Protein AF-A0A060CQY5-F1 (afdb_monomer)

Secondary structure (DSSP, 8-state):
---HHHHHH-HHHHTTHHHHHHHGGGTHHHHS---------S--STTPPP-S-HHHHHHHHHHS--SS------HHHHTTS-HHHHHHHHH--SS-SEEEEEEEETTTEEEEEEEETTEEEEEEEE-SSS--------TTS-TT---------S--------PPP-

Radius of gyration: 16.14 Å; Cα contacts (8 Å, |Δi|>4): 232; chains: 1; bounding box: 39×32×55 Å

Mean predicted aligned error: 5.74 Å

Foldseek 3Di:
DAAVVVCLVDQVCLVQVQLVLQQCCVPVQVPHADASQFQEAADRPDPHDHPDHNLQRLLSLVSGQHLDHHHPYDPVRVVPDDPVSVVVVVVRDNDFPDKAFWDGDRSAKGWIWTDDDPDIDIGMGGSDPDDDDDDTDPVVDPPPDDDDDDDDDPPPPPDDDDDDDD

pLDDT: mean 89.55, std 14.88, range [28.86, 98.19]

Structure (mmCIF, N/CA/C/O backbone):
data_AF-A0A060CQY5-F1
#
_entry.id   AF-A0A060CQY5-F1
#
loop_
_atom_site.group_PDB
_atom_site.id
_atom_site.type_symbol
_atom_site.label_atom_id
_atom_site.label_alt_id
_atom_site.label_comp_id
_atom_site.label_asym_id
_atom_site.label_entity_id
_atom_site.label_seq_id
_atom_site.pdbx_PDB_ins_code
_atom_site.Cartn_x
_atom_site.Cartn_y
_atom_site.Cartn_z
_atom_site.occupancy
_atom_site.B_iso_or_equiv
_atom_site.auth_seq_id
_atom_site.auth_comp_id
_atom_site.auth_asym_id
_atom_site.auth_atom_id
_atom_site.pdbx_PDB_model_num
ATOM 1 N N . MET A 1 1 ? 5.224 -17.294 -4.745 1.00 78.94 1 MET A N 1
ATOM 2 C CA . MET A 1 1 ? 4.919 -15.849 -4.658 1.00 78.94 1 MET A CA 1
ATOM 3 C C . MET A 1 1 ? 6.194 -15.098 -5.010 1.00 78.94 1 MET A C 1
ATOM 5 O O . MET A 1 1 ? 7.243 -15.534 -4.563 1.00 78.94 1 MET A O 1
ATOM 9 N N . LYS A 1 2 ? 6.119 -14.066 -5.861 1.00 90.12 2 LYS A N 1
ATOM 10 C CA . LYS A 1 2 ? 7.266 -13.225 -6.241 1.00 90.12 2 LYS A CA 1
ATOM 11 C C . LYS A 1 2 ? 7.264 -11.970 -5.360 1.00 90.12 2 LYS A C 1
ATOM 13 O O . LYS A 1 2 ? 6.222 -11.319 -5.299 1.00 90.12 2 LYS A O 1
ATOM 18 N N . GLY A 1 3 ? 8.356 -11.699 -4.647 1.00 91.38 3 GLY A N 1
ATOM 19 C CA . GLY A 1 3 ? 8.547 -10.453 -3.890 1.00 91.38 3 GLY A CA 1
ATOM 20 C C . GLY A 1 3 ? 9.057 -9.314 -4.774 1.00 91.38 3 GLY A C 1
ATOM 21 O O . GLY A 1 3 ? 9.218 -9.501 -5.987 1.00 91.38 3 GLY A O 1
ATOM 22 N N . GLU A 1 4 ? 9.357 -8.165 -4.166 1.00 94.69 4 GLU A N 1
ATOM 23 C CA . GLU A 1 4 ? 9.871 -6.986 -4.876 1.00 94.69 4 GLU A CA 1
ATOM 24 C C . GLU A 1 4 ? 11.196 -7.279 -5.603 1.00 94.69 4 GLU A C 1
ATOM 26 O O . GLU A 1 4 ? 11.452 -6.759 -6.684 1.00 94.69 4 GLU A O 1
ATOM 31 N N . GLU A 1 5 ? 12.009 -8.219 -5.111 1.00 92.62 5 GLU A N 1
ATOM 32 C CA . GLU A 1 5 ? 13.256 -8.625 -5.776 1.00 92.62 5 GLU A CA 1
ATOM 33 C C . GLU A 1 5 ? 13.046 -9.028 -7.252 1.00 92.62 5 GLU A C 1
ATOM 35 O O . GLU A 1 5 ? 13.805 -8.611 -8.127 1.00 92.62 5 GLU A O 1
ATOM 40 N N . PHE A 1 6 ? 11.957 -9.732 -7.580 1.00 94.25 6 PHE A N 1
ATOM 41 C CA . PHE A 1 6 ? 11.689 -10.165 -8.954 1.00 94.25 6 PHE A CA 1
ATOM 42 C C . PHE A 1 6 ? 11.289 -8.998 -9.863 1.00 94.25 6 PHE A C 1
ATOM 44 O O . PHE A 1 6 ? 11.578 -9.038 -11.061 1.00 94.25 6 PHE A O 1
ATOM 51 N N . VAL A 1 7 ? 10.678 -7.948 -9.301 1.00 93.00 7 VAL A N 1
ATOM 52 C CA . VAL A 1 7 ? 10.409 -6.676 -9.995 1.00 93.00 7 VAL A CA 1
ATOM 53 C C . VAL A 1 7 ? 11.735 -6.037 -10.420 1.00 93.00 7 VAL A C 1
ATOM 55 O O . VAL A 1 7 ? 11.850 -5.486 -11.517 1.00 93.00 7 VAL A O 1
ATOM 58 N N . THR A 1 8 ? 12.782 -6.200 -9.605 1.00 90.69 8 THR A N 1
ATOM 59 C CA . THR A 1 8 ? 14.134 -5.729 -9.923 1.00 90.69 8 THR A CA 1
ATOM 60 C C . THR A 1 8 ? 14.909 -6.636 -10.882 1.00 90.69 8 THR A C 1
ATOM 62 O O . THR A 1 8 ? 15.920 -6.191 -11.425 1.00 90.69 8 THR A O 1
ATOM 65 N N . PHE A 1 9 ? 14.478 -7.877 -11.131 1.00 92.25 9 PHE A N 1
ATOM 66 C CA . PHE A 1 9 ? 15.192 -8.839 -11.989 1.00 92.25 9 PHE A CA 1
ATOM 67 C C . PHE A 1 9 ? 14.724 -8.798 -13.441 1.00 92.25 9 PHE A C 1
ATOM 69 O O . PHE A 1 9 ? 15.554 -8.766 -14.352 1.00 92.25 9 PHE A O 1
ATOM 76 N N . GLU A 1 10 ? 13.416 -8.674 -13.671 1.00 92.81 10 GLU A N 1
ATOM 77 C CA . GLU A 1 10 ? 12.806 -8.825 -14.995 1.00 92.81 10 GLU A CA 1
ATOM 78 C C . GLU A 1 10 ? 11.731 -7.759 -15.268 1.00 92.81 10 GLU A C 1
ATOM 80 O O . GLU A 1 10 ? 10.765 -7.626 -14.517 1.00 92.81 10 GLU A O 1
ATOM 85 N N . GLN A 1 11 ? 11.827 -7.048 -16.402 1.00 94.44 11 GLN A N 1
ATOM 86 C CA . GLN A 1 11 ? 1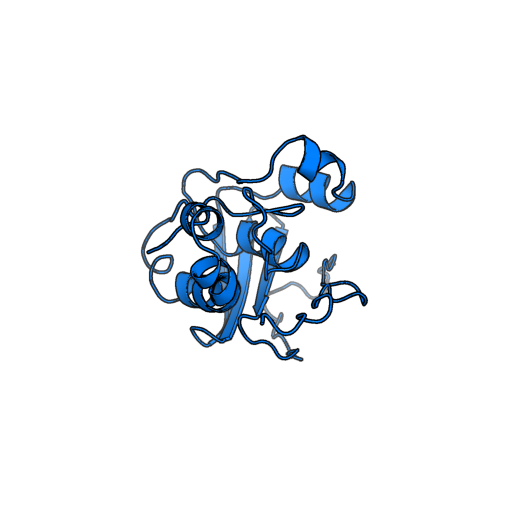0.813 -6.053 -16.796 1.00 94.44 11 GLN A CA 1
ATOM 87 C C . GLN A 1 11 ? 9.391 -6.643 -16.920 1.00 94.44 11 GLN A C 1
ATOM 89 O O . GLN A 1 11 ? 8.464 -6.001 -16.434 1.00 94.44 11 GLN A O 1
ATOM 94 N N . PRO A 1 12 ? 9.174 -7.859 -17.469 1.00 95.31 12 PRO A N 1
ATOM 95 C CA . PRO A 1 12 ? 7.840 -8.467 -17.495 1.00 95.31 12 PRO A CA 1
ATOM 96 C C . PRO A 1 12 ? 7.214 -8.708 -16.115 1.00 95.31 12 PRO A C 1
ATOM 98 O O . PRO A 1 12 ? 5.994 -8.842 -16.016 1.00 95.31 12 PRO A O 1
ATOM 101 N N . VAL A 1 13 ? 8.022 -8.803 -15.053 1.00 94.00 13 VAL A N 1
ATOM 102 C CA . VAL A 1 13 ? 7.513 -8.892 -13.678 1.00 94.00 13 VAL A CA 1
ATOM 103 C C . VAL A 1 13 ? 7.127 -7.508 -13.171 1.00 94.00 13 VAL A C 1
ATOM 105 O O . VAL A 1 13 ? 6.035 -7.365 -12.629 1.00 94.00 13 VAL A O 1
ATOM 108 N N . ALA A 1 14 ? 7.954 -6.488 -13.420 1.00 94.38 14 ALA A N 1
ATOM 109 C CA . ALA A 1 14 ? 7.603 -5.100 -13.117 1.00 94.38 14 ALA A CA 1
ATOM 110 C C . ALA A 1 14 ? 6.327 -4.646 -13.842 1.00 94.38 14 ALA A C 1
ATOM 112 O O . ALA A 1 14 ? 5.489 -3.966 -13.257 1.00 94.38 14 ALA A O 1
ATOM 113 N N . ASP A 1 15 ? 6.124 -5.102 -15.081 1.00 95.38 15 ASP A N 1
ATOM 114 C CA . ASP A 1 15 ? 4.914 -4.828 -15.859 1.00 95.38 15 ASP A CA 1
ATOM 115 C C . ASP A 1 15 ? 3.635 -5.410 -15.235 1.00 95.38 15 ASP A C 1
ATOM 117 O O . ASP A 1 15 ? 2.555 -4.859 -15.430 1.00 95.38 15 ASP A O 1
ATOM 121 N N . ARG A 1 16 ? 3.755 -6.486 -14.448 1.00 96.12 16 ARG A N 1
ATOM 122 C CA . ARG A 1 16 ? 2.637 -7.147 -13.755 1.00 96.12 16 ARG A CA 1
ATOM 123 C C . ARG A 1 16 ? 2.570 -6.841 -12.261 1.00 96.12 16 ARG A C 1
ATOM 125 O O . ARG A 1 16 ? 1.701 -7.380 -11.579 1.00 96.12 16 ARG A O 1
ATOM 132 N N . GLN A 1 17 ? 3.469 -6.005 -11.742 1.00 96.69 17 GLN A N 1
ATOM 133 C CA . GLN A 1 17 ? 3.536 -5.686 -10.316 1.00 96.69 17 GLN A CA 1
ATOM 134 C C . GLN A 1 17 ? 2.195 -5.151 -9.779 1.00 96.69 17 GLN A C 1
ATOM 136 O O . GLN A 1 17 ? 1.759 -5.675 -8.754 1.00 96.69 17 GLN A O 1
ATOM 141 N N . PRO A 1 18 ? 1.479 -4.218 -10.453 1.00 97.00 18 PRO A N 1
ATOM 142 C CA . PRO A 1 18 ? 0.204 -3.721 -9.938 1.00 97.00 18 PRO A CA 1
ATOM 143 C C . PRO A 1 18 ? -0.836 -4.834 -9.741 1.00 97.00 18 PRO A C 1
ATOM 145 O O . PRO A 1 18 ? -1.345 -5.014 -8.635 1.00 97.00 18 PRO A O 1
ATOM 148 N N . GLU A 1 19 ? -1.095 -5.634 -10.781 1.00 97.19 19 GLU A N 1
ATOM 149 C CA . GLU A 1 19 ? -2.018 -6.778 -10.741 1.00 97.19 19 GLU A CA 1
ATOM 150 C C . GLU A 1 19 ? -1.615 -7.782 -9.650 1.00 97.19 19 GLU A C 1
ATOM 152 O O . GLU A 1 19 ? -2.432 -8.154 -8.804 1.00 97.19 19 GLU A O 1
ATOM 157 N N . HIS A 1 20 ? -0.337 -8.170 -9.618 1.00 97.19 20 HIS A N 1
ATOM 158 C CA . HIS A 1 20 ? 0.200 -9.119 -8.643 1.00 97.19 20 HIS A CA 1
ATOM 159 C C . HIS A 1 20 ? -0.003 -8.634 -7.207 1.00 97.19 20 HIS A C 1
ATOM 161 O O . HIS A 1 20 ? -0.539 -9.373 -6.385 1.00 97.19 20 HIS A O 1
ATOM 167 N N . CYS A 1 21 ? 0.333 -7.378 -6.910 1.00 97.81 21 CYS A N 1
ATOM 168 C CA . CYS A 1 21 ? 0.157 -6.800 -5.581 1.00 97.81 21 CYS A CA 1
ATOM 169 C C . CYS A 1 21 ? -1.310 -6.791 -5.134 1.00 97.81 21 CYS A C 1
ATOM 171 O O . CYS A 1 21 ? -1.583 -7.054 -3.965 1.00 97.81 21 CYS A O 1
ATOM 173 N N . THR A 1 22 ? -2.264 -6.585 -6.047 1.00 97.81 22 THR A N 1
ATOM 174 C CA . THR A 1 22 ? -3.697 -6.668 -5.705 1.00 97.81 22 THR A CA 1
ATOM 175 C C . THR A 1 22 ? -4.200 -8.094 -5.472 1.00 97.81 22 THR A C 1
ATOM 177 O O . THR A 1 22 ? -5.234 -8.271 -4.838 1.00 97.81 22 THR A O 1
ATOM 180 N N . MET A 1 23 ? -3.492 -9.128 -5.940 1.00 97.50 23 MET A N 1
ATOM 181 C CA . MET A 1 23 ? -3.825 -10.534 -5.662 1.00 97.50 23 MET A CA 1
ATOM 182 C C . MET A 1 23 ? -3.358 -10.992 -4.277 1.00 97.50 23 MET A C 1
ATOM 184 O O . MET A 1 23 ? -3.967 -11.884 -3.678 1.00 97.50 23 MET A O 1
ATOM 188 N N . LEU A 1 24 ? -2.256 -10.429 -3.773 1.00 97.06 24 LEU A N 1
ATOM 189 C CA . LEU A 1 24 ? -1.571 -10.935 -2.580 1.00 97.06 24 LEU A CA 1
ATOM 190 C C . LEU A 1 24 ? -2.430 -10.907 -1.303 1.00 97.06 24 LEU A C 1
ATOM 192 O O . LEU A 1 24 ? -2.415 -11.925 -0.604 1.00 97.06 24 LEU A O 1
ATOM 196 N N . PRO A 1 25 ? -3.224 -9.856 -1.007 1.00 96.44 25 PRO A N 1
ATOM 197 C CA . PRO A 1 25 ? -4.074 -9.828 0.187 1.00 96.44 25 PRO A CA 1
ATOM 198 C C . PRO A 1 25 ? -5.164 -10.903 0.204 1.00 96.44 25 PRO A C 1
ATOM 200 O O . PRO A 1 25 ? -5.591 -11.324 1.271 1.00 96.44 25 PRO A O 1
ATOM 203 N N . PHE A 1 26 ? -5.585 -11.390 -0.966 1.00 96.56 26 PHE A N 1
ATOM 204 C CA . PHE A 1 26 ? -6.609 -12.435 -1.091 1.00 96.56 26 PHE A CA 1
ATOM 205 C C . PHE A 1 26 ? -6.034 -13.850 -1.136 1.00 96.56 26 PHE A C 1
ATOM 207 O O . PHE A 1 26 ? -6.780 -14.825 -1.130 1.00 96.56 26 PHE A O 1
ATOM 214 N N . THR A 1 27 ? -4.713 -13.975 -1.249 1.00 95.44 27 THR A N 1
ATOM 215 C CA . THR A 1 27 ? -4.045 -15.259 -1.461 1.00 95.44 27 THR A CA 1
ATOM 216 C C . THR A 1 27 ? -2.909 -15.435 -0.464 1.00 95.44 27 THR A C 1
ATOM 218 O O . THR A 1 27 ? -3.124 -15.941 0.633 1.00 95.44 27 THR A O 1
ATOM 221 N N . ARG A 1 28 ? -1.689 -15.006 -0.803 1.00 95.56 28 ARG A N 1
ATOM 222 C CA . ARG A 1 28 ? -0.505 -15.277 0.017 1.00 95.56 28 ARG A CA 1
ATOM 223 C C . ARG A 1 28 ? -0.568 -14.601 1.384 1.00 95.56 28 ARG A C 1
ATOM 225 O O . ARG A 1 28 ? -0.179 -15.235 2.358 1.00 95.56 28 ARG A O 1
ATOM 232 N N . ASN A 1 29 ? -1.015 -13.351 1.461 1.00 94.50 29 ASN A N 1
ATOM 233 C CA . ASN A 1 29 ? -1.015 -12.582 2.706 1.00 94.50 29 ASN A CA 1
ATOM 234 C C . ASN A 1 29 ? -2.330 -12.703 3.495 1.00 94.50 29 ASN A C 1
A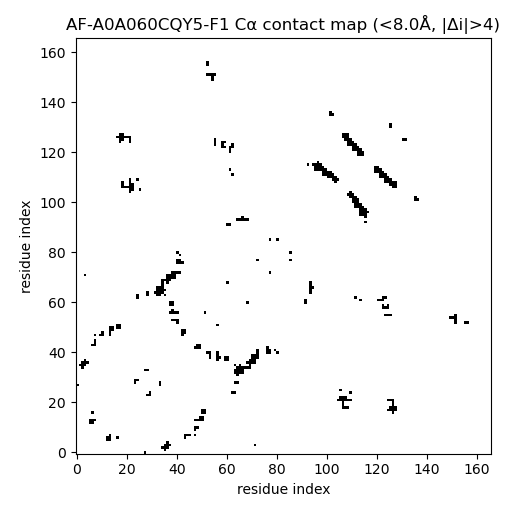TOM 236 O O . ASN A 1 29 ? -2.464 -12.084 4.543 1.00 94.50 29 ASN A O 1
ATOM 240 N N . LEU A 1 30 ? -3.269 -13.527 3.010 1.00 93.06 30 LEU A N 1
ATOM 241 C CA . LEU A 1 30 ? -4.525 -13.829 3.697 1.00 93.06 30 LEU A CA 1
ATOM 242 C C . LEU A 1 30 ? -4.305 -14.685 4.952 1.00 93.06 30 LEU A C 1
ATOM 244 O O . LEU A 1 30 ? -4.978 -14.484 5.956 1.00 93.06 30 LEU A O 1
ATOM 248 N N . PHE A 1 31 ? -3.398 -15.664 4.875 1.00 87.44 31 PHE A N 1
ATOM 249 C CA . PHE A 1 31 ? -3.193 -16.639 5.950 1.00 87.44 31 PHE A CA 1
ATOM 250 C C . PHE A 1 31 ? -2.037 -16.278 6.887 1.00 87.44 31 PHE A C 1
ATOM 252 O O . PHE A 1 31 ? -2.157 -16.477 8.090 1.00 87.44 31 PHE A O 1
ATOM 259 N N . ASP A 1 32 ? -0.924 -15.767 6.351 1.00 89.38 32 ASP A N 1
ATOM 260 C CA . ASP A 1 32 ? 0.314 -15.583 7.119 1.00 89.38 32 ASP A CA 1
ATOM 261 C C . ASP A 1 32 ? 1.099 -14.349 6.636 1.00 89.38 32 ASP A C 1
ATOM 263 O O . ASP A 1 32 ? 0.986 -13.978 5.452 1.00 89.38 32 ASP A O 1
ATOM 267 N N . PRO A 1 33 ? 1.923 -13.711 7.495 1.00 93.12 33 PRO A N 1
ATOM 268 C CA . PRO A 1 33 ? 2.749 -12.587 7.103 1.00 93.12 33 PRO A CA 1
ATOM 269 C C . PRO A 1 33 ? 3.701 -12.914 5.949 1.00 93.12 33 PRO A C 1
ATOM 271 O O . PRO A 1 33 ? 4.005 -14.069 5.620 1.00 93.12 33 PRO A O 1
ATOM 274 N N . MET A 1 34 ? 4.138 -11.852 5.289 1.00 94.19 34 MET A N 1
ATOM 275 C CA . MET A 1 34 ? 4.850 -11.909 4.029 1.00 94.19 34 MET A CA 1
ATOM 276 C C . MET A 1 34 ? 5.810 -10.733 3.947 1.00 94.19 34 MET A C 1
ATOM 278 O O . MET A 1 34 ? 5.386 -9.588 3.796 1.00 94.19 34 MET A O 1
ATOM 282 N N . ASP A 1 35 ? 7.105 -11.029 3.985 1.00 94.31 35 ASP A N 1
ATOM 283 C CA . ASP A 1 35 ? 8.118 -10.024 3.696 1.00 94.31 35 ASP A CA 1
ATOM 284 C C . ASP A 1 35 ? 8.220 -9.826 2.178 1.00 94.31 35 ASP A C 1
ATOM 286 O O . ASP A 1 35 ? 8.942 -10.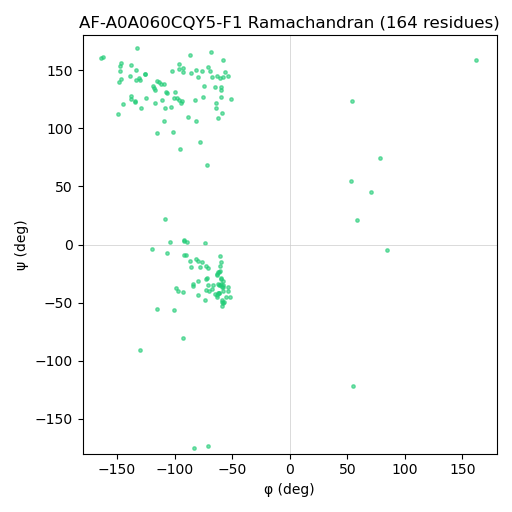533 1.477 1.00 94.31 35 ASP A O 1
ATOM 290 N N . PHE A 1 36 ? 7.395 -8.919 1.651 1.00 95.88 36 PHE A N 1
ATOM 291 C CA . PHE A 1 36 ? 7.407 -8.546 0.234 1.00 95.88 36 PHE A CA 1
ATOM 292 C C . PHE A 1 36 ? 8.553 -7.592 -0.116 1.00 95.88 36 PHE A C 1
ATOM 294 O O . PHE A 1 36 ? 8.864 -7.483 -1.298 1.00 95.88 36 PHE A O 1
ATOM 301 N N . THR A 1 37 ? 9.124 -6.918 0.892 1.00 95.44 37 THR A N 1
ATOM 302 C CA . THR A 1 37 ? 10.061 -5.790 0.767 1.00 95.44 37 THR A CA 1
ATOM 303 C C . THR A 1 37 ? 9.551 -4.626 -0.116 1.00 95.44 37 THR A C 1
ATOM 305 O O . THR A 1 37 ? 10.231 -4.228 -1.055 1.00 95.44 37 THR A O 1
ATOM 308 N N . PRO A 1 38 ? 8.355 -4.052 0.156 1.00 94.38 38 PRO A N 1
ATOM 309 C CA . PRO A 1 38 ? 7.744 -2.998 -0.665 1.00 94.38 38 PRO A CA 1
ATOM 310 C C . PRO A 1 38 ? 8.462 -1.641 -0.549 1.00 94.38 38 PRO A C 1
ATOM 312 O O . PRO A 1 38 ? 9.458 -1.496 0.162 1.00 94.38 38 PRO A O 1
ATOM 315 N N . VAL A 1 39 ? 7.858 -0.618 -1.160 1.00 95.19 39 VAL A N 1
ATOM 316 C CA . VAL A 1 39 ? 8.208 0.798 -1.039 1.00 95.19 39 VAL A CA 1
ATOM 317 C C . VAL A 1 39 ? 9.430 1.155 -1.874 1.00 95.19 39 VAL A C 1
ATOM 319 O O . VAL A 1 39 ? 10.517 1.374 -1.351 1.00 95.19 39 VAL A O 1
ATOM 322 N N . VAL A 1 40 ? 9.236 1.233 -3.193 1.00 95.25 40 VAL A N 1
ATOM 323 C CA . VAL A 1 40 ? 10.238 1.743 -4.147 1.00 95.25 40 VAL A CA 1
ATOM 324 C C . V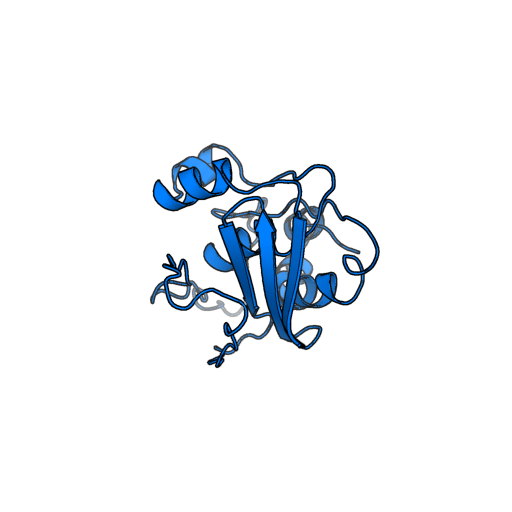AL A 1 40 ? 9.738 3.029 -4.817 1.00 95.25 40 VAL A C 1
ATOM 326 O O . VAL A 1 40 ? 9.036 2.997 -5.828 1.00 95.25 40 VAL A O 1
ATOM 329 N N . PHE A 1 41 ? 10.128 4.197 -4.306 1.00 94.19 41 PHE A N 1
ATOM 330 C CA . PHE A 1 41 ? 9.652 5.496 -4.796 1.00 94.19 41 PHE A CA 1
ATOM 331 C C . PHE A 1 41 ? 10.413 6.034 -6.012 1.00 94.19 41 PHE A C 1
ATOM 333 O O . PHE A 1 41 ? 9.801 6.673 -6.874 1.00 94.19 41 PHE A O 1
ATOM 340 N N . ASP A 1 42 ? 11.730 5.814 -6.108 1.00 91.12 42 ASP A N 1
ATOM 341 C CA . ASP A 1 42 ? 12.568 6.466 -7.134 1.00 91.12 42 ASP A CA 1
ATOM 342 C C . ASP A 1 42 ? 12.733 5.643 -8.418 1.00 91.12 42 ASP A C 1
ATOM 344 O O . ASP A 1 42 ? 12.040 5.900 -9.403 1.00 91.12 42 ASP A O 1
ATOM 348 N N . LYS A 1 43 ? 13.630 4.651 -8.441 1.00 89.75 43 LYS A N 1
ATOM 349 C CA . LYS A 1 43 ? 13.944 3.875 -9.651 1.00 89.75 43 LYS A CA 1
ATOM 350 C C . LYS A 1 43 ? 14.302 2.428 -9.337 1.00 89.75 43 LYS A C 1
ATOM 352 O O . LYS A 1 43 ? 14.917 2.142 -8.316 1.00 89.75 43 LYS A O 1
ATOM 357 N N . LEU A 1 44 ? 13.989 1.539 -10.277 1.00 90.38 44 LEU A N 1
ATOM 358 C CA . LEU A 1 44 ? 14.454 0.155 -10.249 1.00 90.38 44 LEU A CA 1
ATOM 359 C C . LEU A 1 44 ? 15.893 0.056 -10.794 1.00 90.38 44 LEU A C 1
ATOM 361 O O . LEU A 1 44 ? 16.291 0.846 -11.659 1.00 90.38 44 LEU A O 1
ATOM 365 N N . PRO A 1 45 ? 16.695 -0.916 -10.328 1.00 87.44 45 PRO A N 1
ATOM 366 C CA . PRO A 1 45 ? 18.046 -1.123 -10.835 1.00 87.44 45 PRO A CA 1
ATOM 367 C C . PRO A 1 45 ? 18.048 -1.685 -12.269 1.00 87.44 45 PRO A C 1
ATOM 369 O O . PRO A 1 45 ? 17.144 -2.404 -12.698 1.00 87.44 45 PRO A O 1
ATOM 372 N N . GLY A 1 46 ? 19.119 -1.400 -13.017 1.00 83.44 46 GLY A N 1
ATOM 373 C CA . GLY A 1 46 ? 19.374 -2.011 -14.328 1.00 83.44 46 GLY A CA 1
ATOM 374 C C . GLY A 1 46 ? 18.434 -1.558 -15.451 1.00 83.44 46 GLY A C 1
ATOM 375 O O . GLY A 1 46 ? 17.950 -2.401 -16.200 1.00 83.44 46 GLY A O 1
ATOM 376 N N . ASN A 1 47 ? 18.182 -0.248 -15.567 1.00 85.50 47 ASN A N 1
ATOM 377 C CA . ASN A 1 47 ? 17.347 0.388 -16.606 1.00 85.50 47 ASN A CA 1
ATOM 378 C C . ASN A 1 47 ? 15.892 -0.112 -16.670 1.00 85.50 47 ASN A C 1
ATOM 380 O O . ASN A 1 47 ? 15.217 0.050 -17.687 1.00 85.50 47 ASN A O 1
ATOM 384 N N . LYS A 1 48 ? 15.398 -0.710 -15.585 1.00 91.81 48 LYS A N 1
ATOM 385 C CA . LYS A 1 48 ? 14.015 -1.169 -15.478 1.00 91.81 48 LYS A CA 1
ATOM 386 C C . LYS A 1 48 ? 13.087 -0.011 -15.165 1.00 91.81 48 LYS A C 1
ATOM 388 O O . LYS A 1 48 ? 13.432 0.904 -14.418 1.00 91.81 48 LYS A O 1
ATOM 393 N N . GLN A 1 49 ? 11.892 -0.074 -15.729 1.00 92.69 49 GLN A N 1
ATOM 394 C CA . GLN A 1 49 ? 10.856 0.923 -15.527 1.00 92.69 49 GLN A CA 1
ATOM 395 C C . GLN A 1 49 ? 9.846 0.412 -14.509 1.00 92.69 49 GLN A C 1
ATOM 397 O O . GLN A 1 49 ? 9.262 -0.659 -14.693 1.00 92.69 49 GLN A O 1
ATOM 402 N N . ARG A 1 50 ? 9.617 1.206 -13.463 1.00 93.19 50 ARG A N 1
ATOM 403 C CA . ARG A 1 50 ? 8.546 0.960 -12.497 1.00 93.19 50 ARG A CA 1
ATOM 404 C C . ARG A 1 50 ? 7.179 1.197 -13.152 1.00 93.19 50 ARG A C 1
ATOM 406 O O . ARG A 1 50 ? 7.057 2.018 -14.067 1.00 93.19 50 ARG A O 1
ATOM 413 N N . ARG A 1 51 ? 6.160 0.467 -12.691 1.00 94.50 51 ARG A N 1
ATOM 414 C CA . ARG A 1 51 ? 4.760 0.601 -13.142 1.00 94.50 51 ARG A CA 1
ATOM 415 C C . ARG A 1 51 ? 3.780 0.981 -12.039 1.00 94.50 51 ARG A C 1
ATOM 417 O O . ARG A 1 51 ? 2.615 1.221 -12.328 1.00 94.50 51 ARG A O 1
ATOM 424 N N . THR A 1 52 ? 4.256 1.065 -10.807 1.00 94.69 52 THR A N 1
ATOM 425 C CA . THR A 1 52 ? 3.535 1.566 -9.641 1.00 94.69 52 THR A CA 1
ATOM 426 C C . THR A 1 52 ? 3.867 3.038 -9.398 1.00 94.69 52 THR A C 1
ATOM 428 O O . THR A 1 52 ? 4.951 3.541 -9.729 1.00 94.69 52 THR A O 1
ATOM 431 N N . THR A 1 53 ? 2.913 3.761 -8.824 1.00 94.88 53 THR A N 1
ATOM 432 C CA . THR A 1 53 ? 3.098 5.152 -8.412 1.00 94.88 53 THR A CA 1
ATOM 433 C C . THR A 1 53 ? 3.697 5.231 -7.003 1.00 94.88 53 THR A C 1
ATOM 435 O O . THR A 1 53 ? 3.642 4.258 -6.251 1.00 94.88 53 THR A O 1
ATOM 438 N N . PRO A 1 54 ? 4.249 6.385 -6.587 1.00 95.06 54 PRO A N 1
ATOM 439 C CA . PRO A 1 54 ? 4.708 6.550 -5.211 1.00 95.06 54 PRO A CA 1
ATOM 440 C C . PRO A 1 54 ? 3.604 6.334 -4.163 1.00 95.06 54 PRO A C 1
ATOM 442 O O . PRO A 1 54 ? 3.880 5.762 -3.113 1.00 95.06 54 PRO A O 1
ATOM 445 N N . ALA A 1 55 ? 2.358 6.741 -4.438 1.00 95.56 55 ALA A N 1
ATOM 446 C CA . ALA A 1 55 ? 1.248 6.500 -3.513 1.00 95.56 55 ALA A CA 1
ATOM 447 C C . ALA A 1 55 ? 0.852 5.015 -3.466 1.00 95.56 55 ALA A C 1
ATOM 449 O O . ALA A 1 55 ? 0.545 4.508 -2.389 1.00 95.56 55 ALA A O 1
ATOM 450 N N . PHE A 1 56 ? 0.934 4.297 -4.596 1.00 97.31 56 PHE A N 1
ATOM 451 C CA . PHE A 1 56 ? 0.760 2.843 -4.630 1.00 97.31 56 PHE A CA 1
ATOM 452 C C . PHE A 1 56 ? 1.772 2.152 -3.713 1.00 97.31 56 PHE A C 1
ATOM 454 O O . PHE A 1 56 ? 1.397 1.346 -2.868 1.00 97.31 56 PHE A O 1
ATOM 461 N N . GLU A 1 57 ? 3.051 2.499 -3.856 1.00 96.94 57 GLU A N 1
ATOM 462 C CA . GLU A 1 57 ? 4.148 1.945 -3.056 1.00 96.94 57 GLU A CA 1
ATOM 463 C C . GLU A 1 57 ? 3.988 2.261 -1.565 1.00 96.94 57 GLU A C 1
ATOM 465 O O . GLU A 1 57 ? 4.153 1.380 -0.725 1.00 96.94 57 GLU A O 1
ATOM 470 N N . LEU A 1 58 ? 3.578 3.487 -1.228 1.00 97.00 58 LEU A N 1
ATOM 471 C CA . LEU A 1 58 ? 3.267 3.870 0.149 1.00 97.00 58 LEU A CA 1
ATOM 472 C C . LEU A 1 58 ? 2.106 3.049 0.728 1.00 97.00 58 LEU A C 1
ATOM 474 O O . LEU A 1 58 ? 2.174 2.610 1.874 1.00 97.00 58 LEU A O 1
ATOM 478 N N . ALA A 1 59 ? 1.056 2.804 -0.059 1.00 97.62 59 ALA A N 1
ATOM 479 C CA . ALA A 1 59 ? -0.079 1.996 0.372 1.00 97.62 59 ALA A CA 1
ATOM 480 C C . ALA A 1 59 ? 0.337 0.551 0.699 1.00 97.62 59 ALA A C 1
ATOM 482 O O . ALA A 1 59 ? -0.191 -0.028 1.650 1.00 97.62 59 ALA A O 1
ATOM 483 N N . LEU A 1 60 ? 1.321 -0.022 -0.010 1.00 97.12 60 LEU A N 1
ATOM 484 C CA . LEU A 1 60 ? 1.819 -1.377 0.267 1.00 97.12 60 LEU A CA 1
ATOM 485 C C . LEU A 1 60 ? 2.350 -1.546 1.698 1.00 97.12 60 LEU A C 1
ATOM 487 O O . LEU A 1 60 ? 2.195 -2.627 2.265 1.00 97.12 60 LEU A O 1
ATOM 491 N N . ALA A 1 61 ? 2.909 -0.488 2.299 1.00 96.00 61 ALA A N 1
ATOM 492 C CA . ALA A 1 61 ? 3.386 -0.504 3.685 1.00 96.00 61 ALA A CA 1
ATOM 493 C C . ALA A 1 61 ? 2.263 -0.757 4.711 1.00 96.00 61 ALA A C 1
ATOM 495 O O . ALA A 1 61 ? 2.522 -1.240 5.809 1.00 96.00 61 ALA A O 1
ATOM 496 N N . VAL A 1 62 ? 1.013 -0.453 4.351 1.00 96.06 62 VAL A N 1
ATOM 497 C CA . VAL A 1 62 ? -0.175 -0.731 5.172 1.00 96.06 62 VAL A CA 1
ATOM 498 C C . VAL A 1 62 ? -0.878 -2.008 4.705 1.00 96.06 62 VAL A C 1
ATOM 500 O O . VAL A 1 62 ? -1.375 -2.773 5.529 1.00 96.06 62 VAL A O 1
ATOM 503 N N . LEU A 1 63 ? -0.931 -2.254 3.391 1.00 96.69 63 LEU A N 1
ATOM 504 C CA . LEU A 1 63 ? -1.645 -3.394 2.810 1.00 96.69 63 LEU A CA 1
ATOM 505 C C . LEU A 1 63 ? -1.013 -4.742 3.147 1.00 96.69 63 LEU A C 1
ATOM 507 O O . LEU A 1 63 ? -1.742 -5.713 3.357 1.00 96.69 63 LEU A O 1
ATOM 511 N N . PHE A 1 64 ? 0.317 -4.816 3.168 1.00 95.62 64 PHE A N 1
ATOM 512 C CA . PHE A 1 64 ? 1.027 -6.066 3.400 1.00 95.62 64 PHE A CA 1
ATOM 513 C C . PHE A 1 64 ? 1.364 -6.228 4.880 1.00 95.62 64 PHE A C 1
ATOM 515 O O . PHE A 1 64 ? 1.975 -5.369 5.504 1.00 95.62 64 PHE A O 1
ATOM 522 N N . THR A 1 65 ? 0.928 -7.335 5.483 1.00 93.06 65 THR A N 1
ATOM 523 C CA . THR A 1 65 ? 1.390 -7.721 6.823 1.00 93.06 65 THR A CA 1
ATOM 524 C C . THR A 1 65 ? 2.718 -8.437 6.696 1.00 93.06 65 THR A C 1
ATOM 526 O O . THR A 1 65 ? 2.773 -9.494 6.063 1.00 93.06 65 THR A O 1
ATOM 529 N N . SER A 1 66 ? 3.738 -7.943 7.389 1.00 92.38 66 SER A N 1
ATOM 530 C CA . SER A 1 66 ? 4.969 -8.676 7.673 1.00 92.38 66 SER A CA 1
ATOM 531 C C . SER A 1 66 ? 5.231 -8.684 9.179 1.00 92.38 66 SER A C 1
ATOM 533 O O . SER A 1 66 ? 4.917 -7.713 9.861 1.00 92.38 66 SER A O 1
ATOM 535 N N . GLY A 1 67 ? 5.816 -9.764 9.708 1.00 87.50 67 GLY A N 1
ATOM 536 C CA . GLY A 1 67 ? 6.255 -9.795 11.110 1.00 87.50 67 GLY A CA 1
ATOM 537 C C . GLY A 1 67 ? 7.410 -8.821 11.369 1.00 87.50 67 GLY A C 1
ATOM 538 O O . GLY A 1 67 ? 7.473 -8.187 12.418 1.00 87.50 67 GLY A O 1
ATOM 539 N N . ILE A 1 68 ? 8.293 -8.664 10.378 1.00 90.06 68 ILE A N 1
ATOM 540 C CA . ILE A 1 68 ? 9.322 -7.624 10.320 1.00 90.06 68 ILE A CA 1
ATOM 541 C C . ILE A 1 68 ? 9.195 -6.960 8.955 1.00 90.06 68 ILE A C 1
ATOM 543 O O . ILE A 1 68 ? 9.346 -7.618 7.924 1.00 90.06 68 ILE A O 1
ATOM 547 N N . GLN A 1 69 ? 8.877 -5.670 8.942 1.00 90.38 69 GLN A N 1
ATOM 548 C CA . GLN A 1 69 ? 8.677 -4.936 7.702 1.00 90.38 69 GLN A CA 1
ATOM 549 C C . GLN A 1 69 ? 10.004 -4.355 7.214 1.00 90.38 69 GLN A C 1
ATOM 551 O O . GLN A 1 69 ? 10.528 -3.410 7.802 1.00 90.38 69 GLN A O 1
ATOM 556 N N . HIS A 1 70 ? 10.528 -4.904 6.122 1.00 94.50 70 HIS 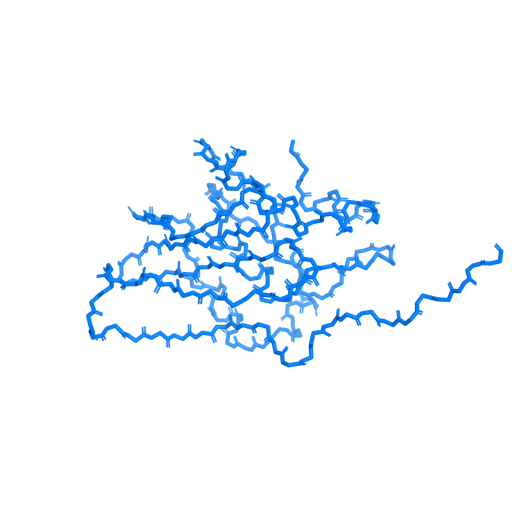A N 1
ATOM 557 C CA . HIS A 1 70 ? 11.615 -4.286 5.374 1.00 94.50 70 HIS A CA 1
ATOM 558 C C . HIS A 1 70 ? 11.046 -3.414 4.250 1.00 94.50 70 HIS A C 1
ATOM 560 O O . HIS A 1 70 ? 9.991 -3.720 3.686 1.00 94.50 70 HIS A O 1
ATOM 566 N N . TYR A 1 71 ? 11.764 -2.343 3.916 1.00 95.06 71 TYR A N 1
ATOM 567 C CA . TYR A 1 71 ? 11.468 -1.473 2.780 1.00 95.06 71 TYR A CA 1
ATOM 568 C C . TYR A 1 71 ? 12.644 -1.486 1.806 1.00 95.06 71 TYR A C 1
ATOM 570 O O . TYR A 1 71 ? 13.796 -1.434 2.237 1.00 95.06 71 TYR A O 1
ATOM 578 N N . ALA A 1 72 ? 12.356 -1.572 0.507 1.00 95.00 72 ALA A N 1
ATOM 579 C CA . ALA A 1 72 ? 13.378 -1.699 -0.531 1.00 95.00 72 ALA A CA 1
ATOM 580 C C . ALA A 1 72 ? 14.031 -0.365 -0.939 1.00 95.00 72 ALA A C 1
ATOM 582 O O . ALA A 1 72 ? 15.052 -0.377 -1.629 1.00 95.00 72 ALA A O 1
ATOM 583 N N . GLU A 1 73 ? 13.469 0.780 -0.536 1.00 95.25 73 GLU A N 1
ATOM 584 C CA . GLU A 1 73 ? 14.004 2.091 -0.911 1.00 95.25 73 GLU A CA 1
ATOM 585 C C . GLU A 1 73 ? 15.440 2.322 -0.414 1.00 95.25 73 GLU A C 1
ATOM 587 O O . GLU A 1 73 ? 15.823 1.963 0.701 1.00 95.25 73 GLU A O 1
ATOM 592 N N . ILE A 1 74 ? 16.228 3.010 -1.239 1.00 93.88 74 ILE A N 1
ATOM 593 C CA . ILE A 1 74 ? 17.602 3.401 -0.932 1.00 93.88 74 ILE A CA 1
ATOM 594 C C . ILE A 1 74 ? 17.665 4.838 -0.388 1.00 93.88 74 ILE A C 1
ATOM 596 O O . ILE A 1 74 ? 16.833 5.678 -0.742 1.00 93.88 74 ILE A O 1
ATOM 600 N N . PRO A 1 75 ? 18.699 5.201 0.400 1.00 94.19 75 PRO A N 1
ATOM 601 C CA . PRO A 1 75 ? 18.803 6.538 0.992 1.00 94.19 75 PRO A CA 1
ATOM 602 C C . PRO A 1 75 ? 18.699 7.695 -0.013 1.00 94.19 75 PRO A C 1
ATOM 604 O O . PRO A 1 75 ? 18.092 8.723 0.280 1.00 94.19 75 PRO A O 1
ATOM 607 N N . SER A 1 76 ? 19.256 7.534 -1.217 1.00 94.00 76 SER A N 1
ATOM 608 C CA . SER A 1 76 ? 19.209 8.560 -2.265 1.00 94.00 76 SER A CA 1
ATOM 609 C C . SER A 1 76 ? 17.831 8.710 -2.917 1.00 94.00 76 SER A C 1
ATOM 611 O O . SER A 1 76 ? 17.496 9.812 -3.353 1.00 94.00 76 SER A O 1
ATOM 613 N N . GLY A 1 77 ? 17.033 7.640 -2.972 1.00 93.50 77 GLY A N 1
ATOM 614 C CA . GLY A 1 77 ? 15.637 7.690 -3.398 1.00 93.50 77 GLY A CA 1
ATOM 615 C C . GLY A 1 77 ? 14.772 8.331 -2.319 1.00 93.50 77 GLY A C 1
ATOM 616 O O . GLY A 1 77 ? 14.074 9.307 -2.589 1.00 93.50 77 GLY A O 1
ATOM 617 N N . MET A 1 78 ? 14.939 7.894 -1.067 1.00 94.88 78 MET A N 1
ATOM 618 C CA . MET A 1 78 ? 14.242 8.458 0.093 1.00 94.88 78 MET A CA 1
ATOM 619 C C . MET A 1 78 ? 14.496 9.965 0.269 1.00 94.88 78 MET A C 1
ATOM 621 O O . MET A 1 78 ? 13.595 10.709 0.642 1.00 94.88 78 MET A O 1
ATOM 625 N N . ALA A 1 79 ? 15.696 10.458 -0.052 1.00 94.56 79 ALA A N 1
ATOM 626 C CA . ALA A 1 79 ? 16.014 11.888 0.011 1.00 94.56 79 ALA A CA 1
ATOM 627 C C . ALA A 1 79 ? 15.155 12.764 -0.927 1.00 94.56 79 ALA A C 1
ATOM 629 O O . ALA A 1 79 ? 14.999 13.958 -0.672 1.00 94.56 79 ALA A O 1
ATOM 630 N N . LYS A 1 80 ? 14.591 12.186 -1.998 1.00 94.25 80 LYS A N 1
ATOM 631 C CA . LYS A 1 80 ? 13.701 12.875 -2.951 1.00 94.25 80 LYS A CA 1
ATOM 632 C C . LYS A 1 80 ? 12.238 12.870 -2.506 1.00 94.25 80 LYS A C 1
ATOM 634 O O . LYS A 1 80 ? 11.422 13.592 -3.075 1.00 94.25 80 LYS A O 1
ATOM 639 N N . VAL A 1 81 ? 11.901 12.039 -1.524 1.00 94.31 81 VAL A N 1
ATOM 640 C CA . VAL A 1 81 ? 10.534 11.854 -1.043 1.00 94.31 81 VAL A CA 1
ATOM 641 C C . VAL A 1 81 ? 10.112 13.074 -0.210 1.00 94.31 81 VAL A C 1
ATOM 643 O O . VAL A 1 81 ? 10.894 13.562 0.622 1.00 94.31 81 VAL A O 1
ATOM 646 N N . PRO A 1 82 ? 8.883 13.595 -0.393 1.00 94.38 82 PRO A N 1
ATOM 647 C CA . PRO A 1 82 ? 8.385 14.714 0.398 1.00 94.38 82 PRO A CA 1
ATOM 648 C C . PRO A 1 82 ? 8.494 14.464 1.914 1.00 94.38 82 PRO A C 1
ATOM 650 O O . PRO A 1 82 ? 8.303 13.327 2.347 1.00 94.38 82 PRO A O 1
ATOM 653 N N . PRO A 1 83 ? 8.778 15.498 2.734 1.00 94.81 83 PRO A N 1
ATOM 654 C CA . PRO A 1 83 ? 8.911 15.343 4.186 1.00 94.81 83 PRO A CA 1
ATOM 655 C C . PRO A 1 83 ? 7.722 14.628 4.840 1.00 94.81 83 PRO A C 1
ATOM 657 O O . PRO A 1 83 ? 7.935 13.662 5.556 1.00 94.81 83 PRO A O 1
ATOM 660 N N . TYR A 1 84 ? 6.485 14.994 4.483 1.00 93.69 84 TYR A N 1
ATOM 661 C CA . TYR A 1 84 ? 5.280 14.394 5.073 1.00 93.69 84 TYR A CA 1
ATOM 662 C C . TYR A 1 84 ? 5.177 12.872 4.850 1.00 93.69 84 TYR A C 1
ATOM 664 O O . TYR A 1 84 ? 4.723 12.148 5.730 1.00 93.69 84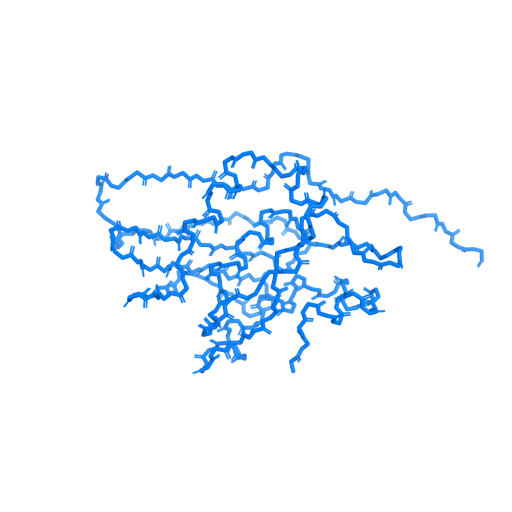 TYR A O 1
ATOM 672 N N . VAL A 1 85 ? 5.647 12.356 3.705 1.00 94.88 85 VAL A N 1
ATOM 673 C CA . VAL A 1 85 ? 5.671 10.906 3.437 1.00 94.88 85 VAL A CA 1
ATOM 674 C C . VAL A 1 85 ? 6.750 10.222 4.275 1.00 94.88 85 VAL A C 1
ATOM 676 O O . VAL A 1 85 ? 6.525 9.131 4.792 1.00 94.88 85 VAL A O 1
ATOM 679 N N . ARG A 1 86 ? 7.916 10.862 4.437 1.00 94.75 86 ARG A N 1
ATOM 680 C CA . ARG A 1 86 ? 8.996 10.346 5.292 1.00 94.75 86 ARG A CA 1
ATOM 681 C C . ARG A 1 86 ? 8.560 10.275 6.751 1.00 94.75 86 ARG A C 1
ATOM 683 O O . ARG A 1 86 ? 8.785 9.251 7.390 1.00 94.75 86 ARG A O 1
ATOM 690 N N . ASP A 1 87 ? 7.909 11.326 7.237 1.00 94.38 87 ASP A N 1
ATOM 691 C CA . ASP A 1 87 ? 7.380 11.393 8.598 1.00 94.38 87 ASP A CA 1
ATOM 692 C C . ASP A 1 87 ? 6.303 10.319 8.805 1.00 94.38 87 ASP A C 1
ATOM 694 O O . ASP A 1 87 ? 6.347 9.578 9.786 1.00 94.38 87 ASP A O 1
ATOM 698 N N . LEU A 1 88 ? 5.398 10.131 7.835 1.00 93.50 88 LEU A N 1
ATOM 699 C CA . LEU A 1 88 ? 4.416 9.049 7.885 1.00 93.50 88 LEU A CA 1
ATOM 700 C C . LEU A 1 88 ? 5.093 7.677 7.972 1.00 93.50 88 LEU A C 1
ATOM 702 O O . LEU A 1 88 ? 4.762 6.898 8.859 1.00 93.50 88 LEU A O 1
ATOM 706 N N . MET A 1 89 ? 6.070 7.380 7.114 1.00 93.81 89 MET A N 1
ATOM 707 C CA . MET A 1 89 ? 6.759 6.083 7.121 1.00 93.81 89 MET A CA 1
ATOM 708 C C . MET A 1 89 ? 7.456 5.757 8.445 1.00 93.81 89 MET A C 1
ATOM 710 O O . MET A 1 89 ? 7.552 4.584 8.799 1.00 93.81 89 MET A O 1
ATOM 714 N N . GLN A 1 90 ? 7.918 6.767 9.186 1.00 92.81 90 GLN A N 1
ATOM 715 C CA . GLN A 1 90 ? 8.493 6.580 10.523 1.00 92.81 90 GLN A CA 1
ATOM 716 C C . GLN A 1 90 ? 7.444 6.200 11.577 1.00 92.81 90 GLN A C 1
ATOM 718 O O . GLN A 1 90 ? 7.797 5.661 12.624 1.00 92.81 90 GLN A O 1
ATOM 723 N N . THR A 1 91 ? 6.169 6.486 11.312 1.00 92.69 91 THR A N 1
ATOM 724 C CA . THR A 1 91 ? 5.051 6.262 12.239 1.00 92.69 91 THR A CA 1
ATOM 725 C C . THR A 1 91 ? 4.164 5.080 11.853 1.00 92.69 91 THR A C 1
ATOM 727 O O . THR A 1 91 ? 3.293 4.708 12.640 1.00 92.69 91 THR A O 1
ATOM 730 N N . ILE A 1 92 ? 4.365 4.470 10.675 1.00 93.06 92 ILE A N 1
ATOM 731 C CA . ILE A 1 92 ? 3.626 3.266 10.278 1.00 93.06 92 ILE A CA 1
ATOM 732 C C . ILE A 1 92 ? 3.988 2.127 11.245 1.00 93.06 92 ILE A C 1
ATOM 734 O O . ILE A 1 92 ? 5.162 1.767 11.364 1.00 93.06 92 ILE A O 1
ATOM 738 N N . PRO A 1 93 ? 3.000 1.541 11.935 1.00 92.56 93 PRO A N 1
ATOM 739 C CA . PRO A 1 93 ? 3.242 0.473 12.889 1.00 92.56 93 PRO A CA 1
ATOM 740 C C . PRO A 1 93 ? 3.510 -0.854 12.168 1.00 92.56 93 PRO A C 1
ATOM 742 O O . PRO A 1 93 ? 2.961 -1.137 11.104 1.00 92.56 93 PRO A O 1
ATOM 745 N N . SER A 1 94 ? 4.321 -1.713 12.784 1.00 86.12 94 SER A N 1
ATOM 746 C CA . SER A 1 94 ? 4.539 -3.092 12.321 1.00 86.12 94 SER A CA 1
ATOM 747 C C . SER A 1 94 ? 3.492 -4.076 12.855 1.00 86.12 94 SER A C 1
ATOM 749 O O . SER A 1 94 ? 3.309 -5.152 12.291 1.00 86.12 94 SER A O 1
ATOM 751 N N . VAL A 1 95 ? 2.793 -3.708 13.933 1.00 90.12 95 VAL A N 1
ATOM 752 C CA . VAL A 1 95 ? 1.759 -4.519 14.582 1.00 90.12 95 VAL A CA 1
ATOM 753 C C . VAL A 1 95 ? 0.421 -3.794 14.507 1.00 90.12 95 VAL A C 1
ATOM 755 O O . VAL A 1 95 ? 0.317 -2.599 14.794 1.00 90.12 95 VAL A O 1
ATOM 758 N N . TRP A 1 96 ? -0.606 -4.552 14.140 1.00 93.69 96 TRP A N 1
ATOM 759 C CA . TRP A 1 96 ? -1.964 -4.072 13.938 1.00 93.69 96 TRP A CA 1
ATOM 760 C C . TRP A 1 96 ? -2.894 -4.740 14.948 1.00 93.69 96 TRP A C 1
ATOM 762 O O . TRP A 1 96 ? -2.825 -5.951 15.147 1.00 93.69 96 TRP A O 1
ATOM 772 N N . GLU A 1 97 ? -3.746 -3.950 15.592 1.00 95.38 97 GLU A N 1
ATOM 773 C CA . GLU A 1 97 ? -4.712 -4.422 16.592 1.00 95.38 97 GLU A CA 1
ATOM 774 C C . GLU A 1 97 ? -5.994 -4.943 15.948 1.00 95.38 97 GLU A C 1
ATOM 776 O O . GLU A 1 97 ? -6.629 -5.859 16.463 1.00 95.38 97 GLU A O 1
ATOM 781 N N . ASP A 1 98 ? -6.389 -4.324 14.837 1.00 94.44 98 ASP A N 1
ATOM 782 C CA . ASP A 1 98 ? -7.615 -4.645 14.118 1.00 94.44 98 ASP A CA 1
ATOM 783 C C . ASP A 1 98 ? -7.409 -4.438 12.614 1.00 94.44 98 ASP A C 1
ATOM 785 O O . ASP A 1 98 ? -6.546 -3.664 12.178 1.00 94.44 98 ASP A O 1
ATOM 789 N N . PHE A 1 99 ? -8.217 -5.126 11.816 1.00 93.31 99 PHE A N 1
ATOM 790 C CA . PHE A 1 99 ? -8.235 -4.994 10.369 1.00 93.31 99 PHE A CA 1
ATOM 791 C C . PHE A 1 99 ? -9.674 -5.013 9.857 1.00 93.31 99 PHE A C 1
ATOM 793 O O . PHE A 1 99 ? -10.538 -5.724 10.363 1.00 93.31 99 PHE A O 1
ATOM 800 N N . ARG A 1 100 ? -9.931 -4.246 8.801 1.00 95.38 100 ARG A N 1
ATOM 801 C CA . ARG A 1 100 ? -11.212 -4.237 8.099 1.00 95.38 100 ARG A CA 1
ATOM 802 C C . ARG A 1 100 ? -10.977 -4.284 6.606 1.00 95.38 100 ARG A C 1
ATOM 804 O O . ARG A 1 100 ? -10.300 -3.429 6.045 1.00 95.38 100 ARG A O 1
ATOM 811 N N . PHE A 1 101 ? -11.562 -5.283 5.964 1.00 96.25 101 PHE A N 1
ATOM 812 C CA . PHE A 1 101 ? -11.713 -5.281 4.519 1.00 96.25 101 PHE A CA 1
ATOM 813 C C . PHE A 1 101 ? -12.835 -4.305 4.147 1.00 96.25 101 PHE A C 1
ATOM 815 O O . PHE A 1 101 ? -13.921 -4.397 4.717 1.00 96.25 101 PHE A O 1
ATOM 822 N N . ILE A 1 102 ? -12.556 -3.363 3.244 1.00 96.56 102 ILE A N 1
ATOM 823 C CA . ILE A 1 102 ? -13.524 -2.340 2.824 1.00 96.56 102 ILE A CA 1
ATOM 824 C C . ILE A 1 102 ? -14.131 -2.725 1.481 1.00 96.56 102 ILE A C 1
ATOM 826 O O . ILE A 1 102 ? -15.346 -2.845 1.367 1.00 96.56 102 ILE A O 1
ATOM 830 N N . ASP A 1 103 ? -13.284 -2.939 0.475 1.00 97.12 103 ASP A N 1
ATOM 831 C CA . ASP A 1 103 ? -13.700 -3.375 -0.856 1.00 97.12 103 ASP A CA 1
ATOM 832 C C . ASP A 1 103 ? -12.499 -3.949 -1.617 1.00 97.12 103 ASP A C 1
ATOM 834 O O . ASP A 1 103 ? -11.339 -3.703 -1.279 1.00 97.12 103 ASP A O 1
ATOM 838 N N . GLY A 1 104 ? -12.753 -4.716 -2.665 1.00 96.56 104 GLY A N 1
ATOM 839 C CA . GLY A 1 104 ? -11.701 -5.238 -3.513 1.00 96.56 104 GLY A CA 1
ATOM 840 C C . GLY A 1 104 ? -12.133 -6.414 -4.365 1.00 96.56 104 GLY A C 1
ATOM 841 O O . GLY A 1 104 ? -13.080 -7.140 -4.069 1.00 96.56 104 GLY A O 1
ATOM 842 N N . TYR A 1 105 ? -11.372 -6.626 -5.429 1.00 97.44 105 TYR A N 1
ATOM 843 C CA . TYR A 1 105 ? -11.511 -7.772 -6.305 1.00 97.44 105 TYR A CA 1
ATOM 844 C C . TYR A 1 105 ? -10.111 -8.288 -6.659 1.00 97.44 105 TYR A C 1
ATOM 846 O O . TYR A 1 105 ? -9.301 -7.496 -7.162 1.00 97.44 105 TYR A O 1
ATOM 854 N N . PRO A 1 106 ? -9.812 -9.583 -6.432 1.00 97.50 106 PRO A N 1
ATOM 855 C CA . PRO A 1 106 ? -8.488 -10.145 -6.679 1.00 97.50 106 PRO A CA 1
ATOM 856 C C . PRO A 1 106 ? -7.983 -9.820 -8.090 1.00 97.50 106 PRO A C 1
ATOM 858 O O . PRO A 1 106 ? -8.674 -10.078 -9.077 1.00 97.50 106 PRO A O 1
ATOM 861 N N . GLY A 1 107 ? -6.793 -9.221 -8.181 1.00 96.44 107 GLY A N 1
ATOM 862 C CA . GLY A 1 107 ? -6.148 -8.884 -9.457 1.00 96.44 107 GLY A CA 1
ATOM 863 C C . GLY A 1 107 ? -6.594 -7.550 -10.052 1.00 96.44 107 GLY A C 1
ATOM 864 O O . GLY A 1 107 ? -6.048 -7.120 -11.063 1.00 96.44 107 GLY A O 1
ATOM 865 N N . LYS A 1 108 ? -7.573 -6.874 -9.437 1.00 97.06 108 LYS A N 1
ATOM 866 C CA . LYS A 1 108 ? -8.086 -5.587 -9.917 1.00 97.06 108 LYS A CA 1
ATOM 867 C C . LYS A 1 108 ? -7.814 -4.452 -8.953 1.00 97.06 108 LYS A C 1
ATOM 869 O O . LYS A 1 108 ? -7.253 -3.443 -9.352 1.00 97.06 108 LYS A O 1
ATOM 874 N N . PHE A 1 109 ? -8.247 -4.574 -7.705 1.00 98.19 109 PHE A N 1
ATOM 875 C CA . PHE A 1 109 ? -8.029 -3.556 -6.679 1.00 98.19 109 PHE A CA 1
ATOM 876 C C . PHE A 1 109 ? -8.271 -4.143 -5.293 1.00 98.19 109 PHE A C 1
ATOM 878 O O . PHE A 1 109 ? -8.935 -5.169 -5.146 1.00 98.19 109 PHE A O 1
ATOM 885 N N . VAL A 1 110 ? -7.743 -3.482 -4.275 1.00 98.12 110 VAL A N 1
ATOM 886 C CA . VAL A 1 110 ? -7.982 -3.837 -2.876 1.00 98.12 110 VAL A CA 1
ATOM 887 C C . VAL A 1 110 ? -7.958 -2.577 -2.037 1.00 98.12 110 VAL A C 1
ATOM 889 O O . VAL A 1 110 ? -7.128 -1.703 -2.276 1.00 98.12 110 VAL A O 1
ATOM 892 N N . ILE A 1 111 ? -8.872 -2.500 -1.077 1.00 97.94 111 ILE A N 1
ATOM 893 C CA . ILE A 1 111 ? -8.978 -1.450 -0.074 1.00 97.94 111 ILE A CA 1
ATOM 894 C C . ILE A 1 111 ? -9.206 -2.112 1.278 1.00 97.94 111 ILE A C 1
ATOM 896 O O . ILE A 1 111 ? -10.176 -2.845 1.491 1.00 97.94 111 ILE A O 1
ATOM 900 N N . LEU A 1 112 ? -8.311 -1.828 2.211 1.00 96.31 112 LEU A N 1
ATOM 901 C CA . LEU A 1 112 ? -8.411 -2.289 3.587 1.00 96.31 112 LEU A CA 1
ATOM 902 C C . LEU A 1 112 ? -8.024 -1.167 4.539 1.00 96.31 112 LEU A C 1
ATOM 904 O O . LEU A 1 112 ? -7.262 -0.262 4.197 1.00 96.31 112 LEU A O 1
ATOM 908 N N . ALA A 1 113 ? -8.552 -1.252 5.749 1.00 96.62 113 ALA A N 1
ATOM 909 C CA . ALA A 1 113 ? -8.187 -0.398 6.856 1.00 96.62 113 ALA A CA 1
ATOM 910 C C . ALA A 1 113 ? -7.523 -1.239 7.948 1.00 96.62 113 ALA A C 1
ATOM 912 O O . ALA A 1 113 ? -7.964 -2.354 8.232 1.00 96.62 113 ALA A O 1
ATOM 913 N N . ARG A 1 114 ? -6.484 -0.706 8.586 1.00 95.62 114 ARG A N 1
ATOM 914 C CA . ARG A 1 114 ? -5.860 -1.317 9.764 1.00 95.62 114 ARG A CA 1
ATOM 915 C C . ARG A 1 114 ? -5.808 -0.351 10.922 1.00 95.62 114 ARG A C 1
ATOM 917 O O . ARG A 1 114 ? -5.636 0.847 10.718 1.00 95.62 114 ARG A O 1
ATOM 924 N N . LYS A 1 115 ? -5.935 -0.878 12.132 1.00 96.06 115 LYS A N 1
ATOM 925 C CA . LYS A 1 115 ? -5.919 -0.093 13.359 1.00 96.06 115 LYS A CA 1
ATOM 926 C C . LYS A 1 115 ? -4.640 -0.331 14.142 1.00 96.06 115 LYS A C 1
ATOM 928 O O . LYS A 1 115 ? -4.209 -1.473 14.298 1.00 96.06 115 LYS A O 1
ATOM 933 N N . SER A 1 116 ? -4.078 0.741 14.682 1.00 96.00 116 SER A N 1
ATOM 934 C CA . SER A 1 116 ? -3.048 0.673 15.714 1.00 96.00 116 SER A CA 1
ATOM 935 C C . SER A 1 116 ? -3.226 1.842 16.679 1.00 96.00 116 SER A C 1
ATOM 937 O O . SER A 1 116 ? -3.248 3.007 16.264 1.00 96.00 116 SER A O 1
ATOM 939 N N . GLY A 1 117 ? -3.432 1.536 17.961 1.00 93.75 117 GLY A N 1
ATOM 940 C CA . GLY A 1 117 ? -3.798 2.522 18.970 1.00 93.75 117 GLY A CA 1
ATOM 941 C C . GLY A 1 117 ? -5.050 3.310 18.573 1.00 93.75 117 GLY A C 1
ATOM 942 O O . GLY A 1 117 ? -6.117 2.750 18.316 1.00 93.75 117 GLY A O 1
ATOM 943 N N . ASN A 1 118 ? -4.922 4.635 18.496 1.00 92.00 118 ASN A N 1
ATOM 944 C CA . ASN A 1 118 ? -6.036 5.531 18.171 1.00 92.00 118 ASN A CA 1
ATOM 945 C C . ASN A 1 118 ? -6.170 5.850 16.673 1.00 92.00 118 ASN A C 1
ATOM 947 O O . ASN A 1 118 ? -7.030 6.650 16.307 1.00 92.00 118 ASN A O 1
ATOM 951 N N . HIS A 1 119 ? -5.351 5.243 15.811 1.00 93.81 119 HIS A N 1
ATOM 952 C CA . HIS A 1 119 ? -5.306 5.572 14.388 1.00 93.81 119 HIS A CA 1
ATOM 953 C C . HIS A 1 119 ? -5.801 4.413 13.526 1.00 93.81 119 HIS A C 1
ATOM 955 O O . HIS A 1 119 ? -5.478 3.247 13.767 1.00 93.81 119 HIS A O 1
ATOM 961 N N . TRP A 1 120 ? -6.564 4.765 12.492 1.00 95.81 120 TRP A N 1
ATOM 962 C CA . TRP A 1 120 ? -6.900 3.878 11.387 1.00 95.81 120 TRP A CA 1
ATOM 963 C C . TRP A 1 120 ? -6.126 4.304 10.144 1.00 95.81 120 TRP A C 1
ATOM 965 O O . TRP A 1 120 ? -6.139 5.470 9.762 1.00 95.81 120 TRP A O 1
ATOM 975 N N . TYR A 1 121 ? -5.490 3.335 9.502 1.00 96.62 121 TYR A N 1
ATOM 976 C CA . TYR A 1 121 ? -4.729 3.489 8.275 1.00 96.62 121 TYR A CA 1
ATOM 977 C C . TYR A 1 121 ? -5.526 2.822 7.164 1.00 96.62 121 TYR A C 1
ATOM 979 O O . TYR A 1 121 ? -5.624 1.596 7.116 1.00 96.62 121 TYR A O 1
ATOM 987 N N . LEU A 1 122 ? -6.138 3.633 6.307 1.00 96.69 122 LEU A N 1
ATOM 988 C CA . LEU A 1 122 ? -6.876 3.177 5.136 1.00 96.69 122 LEU A CA 1
ATOM 989 C C . LEU A 1 122 ? -5.939 3.202 3.930 1.00 96.69 122 LEU A C 1
ATOM 991 O O . LEU A 1 122 ? -5.403 4.252 3.587 1.00 96.69 122 LEU A O 1
ATOM 995 N N . ALA A 1 123 ? -5.756 2.057 3.283 1.00 97.31 123 ALA A N 1
ATOM 996 C CA . ALA A 1 123 ? -4.894 1.931 2.118 1.00 97.31 123 ALA A CA 1
ATOM 997 C C . ALA A 1 123 ? -5.628 1.220 0.988 1.00 97.31 123 ALA A C 1
ATOM 999 O O . ALA A 1 123 ? -6.387 0.274 1.214 1.00 97.31 123 ALA A O 1
ATOM 1000 N N . GLY A 1 124 ? -5.385 1.682 -0.237 1.00 97.50 124 GLY A N 1
ATOM 1001 C CA . GLY A 1 124 ? -5.978 1.110 -1.430 1.00 97.50 124 GLY A CA 1
ATOM 1002 C C . GLY A 1 124 ? -5.043 1.184 -2.625 1.00 97.50 124 GLY A C 1
ATOM 1003 O O . GLY A 1 124 ? -4.328 2.167 -2.799 1.00 97.50 124 GLY A O 1
ATOM 1004 N N . ILE A 1 125 ? -5.060 0.137 -3.446 1.00 98.12 125 ILE A N 1
ATOM 1005 C CA . ILE A 1 125 ? -4.283 0.058 -4.686 1.00 98.12 125 ILE A CA 1
ATOM 1006 C C . ILE A 1 125 ? -5.147 -0.442 -5.838 1.00 98.12 125 ILE A C 1
ATOM 1008 O O . ILE A 1 125 ? -6.071 -1.236 -5.645 1.00 98.12 125 ILE A O 1
ATOM 1012 N N . ASN A 1 126 ? -4.808 -0.000 -7.047 1.00 97.56 126 ASN A N 1
ATOM 1013 C CA . ASN A 1 126 ? -5.446 -0.398 -8.295 1.00 97.56 126 ASN A CA 1
ATOM 1014 C C . ASN A 1 126 ? -4.429 -1.114 -9.193 1.00 97.56 126 ASN A C 1
ATOM 1016 O O . ASN A 1 126 ? -3.385 -0.557 -9.523 1.00 97.56 126 ASN A O 1
ATOM 1020 N N . GLY A 1 127 ? -4.737 -2.351 -9.569 1.00 96.50 127 GLY A N 1
ATOM 1021 C CA . GLY A 1 127 ? -3.930 -3.195 -10.447 1.00 96.50 127 GLY A CA 1
ATOM 1022 C C . GLY A 1 127 ? -4.268 -3.052 -11.930 1.00 96.50 127 GLY A C 1
ATOM 1023 O O . GLY A 1 127 ? -3.550 -3.591 -12.768 1.00 96.50 127 GLY A O 1
ATOM 1024 N N . GLU A 1 128 ? -5.346 -2.341 -12.271 1.00 95.25 128 GLU A N 1
ATOM 1025 C CA . GLU A 1 128 ? -5.783 -2.140 -13.652 1.00 95.25 128 GLU A CA 1
ATOM 1026 C C . GLU A 1 128 ? -5.205 -0.847 -14.257 1.00 95.25 128 GLU A C 1
ATOM 1028 O O . GLU A 1 128 ? -5.011 0.141 -13.551 1.00 95.25 128 GLU A O 1
ATOM 1033 N N . PRO A 1 129 ? -5.007 -0.781 -15.589 1.00 90.50 129 PRO A N 1
ATOM 1034 C CA . PRO A 1 129 ? -4.466 0.406 -16.262 1.00 90.50 129 PRO A CA 1
ATOM 1035 C C . PRO A 1 129 ? -5.460 1.578 -16.354 1.00 90.50 129 PRO A C 1
ATOM 1037 O O . PRO A 1 129 ? -5.158 2.594 -16.975 1.00 90.50 129 PRO A O 1
ATOM 1040 N N . LYS A 1 130 ? -6.672 1.425 -15.809 1.00 91.31 130 LYS A N 1
ATOM 1041 C CA . LYS A 1 130 ? -7.741 2.427 -15.847 1.00 91.31 130 LYS A CA 1
ATOM 1042 C C . LYS A 1 130 ? -7.987 2.966 -14.449 1.00 91.31 130 LYS A C 1
ATOM 1044 O O . LYS A 1 130 ? -8.052 2.183 -13.503 1.00 91.31 130 LYS A O 1
ATOM 1049 N N . GLU A 1 131 ? -8.184 4.276 -14.346 1.00 91.00 131 GLU A N 1
ATOM 1050 C CA . GLU A 1 131 ? -8.593 4.932 -13.103 1.00 91.00 131 GLU A CA 1
ATOM 1051 C C . GLU A 1 131 ? -9.901 4.340 -12.558 1.00 91.00 131 GLU A C 1
ATOM 1053 O O . GLU A 1 131 ? -10.771 3.888 -13.312 1.00 91.00 131 GLU A O 1
ATOM 1058 N N . LYS A 1 132 ? -10.034 4.338 -11.230 1.00 89.44 132 LYS A N 1
ATOM 1059 C CA . LYS A 1 132 ? -11.209 3.834 -10.518 1.00 89.44 132 LYS A CA 1
ATOM 1060 C C . LYS A 1 132 ? -11.762 4.908 -9.598 1.00 89.44 132 LYS A C 1
ATOM 1062 O O . LYS A 1 132 ? -11.054 5.404 -8.728 1.00 89.44 132 LYS A O 1
ATOM 1067 N N . SER A 1 133 ? -13.048 5.201 -9.751 1.00 91.62 133 SER A N 1
ATOM 1068 C CA . SER A 1 133 ? -13.821 5.966 -8.775 1.00 91.62 133 SER A CA 1
ATOM 1069 C C . SER A 1 133 ? -14.593 4.992 -7.897 1.00 91.62 133 SER A C 1
ATOM 1071 O O . SER A 1 133 ? -15.308 4.134 -8.412 1.00 91.62 133 SER A O 1
ATOM 1073 N N . LEU A 1 134 ? -14.424 5.109 -6.583 1.00 89.81 134 LEU A N 1
ATOM 1074 C CA . LEU A 1 134 ? -15.005 4.201 -5.600 1.00 89.81 134 LEU A CA 1
ATOM 1075 C C . LEU A 1 134 ? -15.696 5.012 -4.505 1.00 89.81 134 LEU A C 1
ATOM 1077 O O . LEU A 1 134 ? -15.214 6.071 -4.103 1.00 89.81 13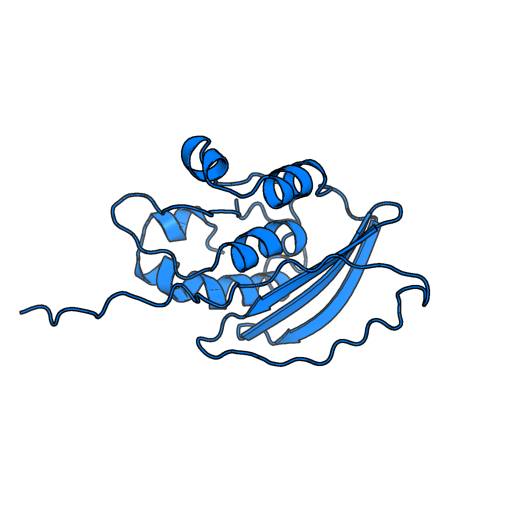4 LEU A O 1
ATOM 1081 N N . THR A 1 135 ? -16.823 4.502 -4.021 1.00 92.62 135 THR A N 1
ATOM 1082 C CA . THR A 1 135 ? -17.510 5.029 -2.841 1.00 92.62 135 THR A CA 1
ATOM 1083 C C . THR A 1 135 ? -17.218 4.089 -1.685 1.00 92.62 135 THR A C 1
ATOM 1085 O O . THR A 1 135 ? -17.545 2.910 -1.761 1.00 92.62 135 THR A O 1
ATOM 1088 N N . LEU A 1 136 ? -16.571 4.602 -0.640 1.00 91.62 136 LEU A N 1
ATOM 1089 C CA . LEU A 1 136 ? -16.122 3.796 0.493 1.00 91.62 136 LEU A CA 1
ATOM 1090 C C . LEU A 1 136 ? -17.104 3.926 1.652 1.00 91.62 136 LEU A C 1
ATOM 1092 O O . LEU A 1 136 ? -17.450 5.039 2.049 1.00 91.62 136 LEU A O 1
ATOM 1096 N N . ASP A 1 137 ? -17.510 2.794 2.221 1.00 90.56 137 ASP A N 1
ATOM 1097 C CA . ASP A 1 137 ? -18.233 2.781 3.489 1.00 90.56 137 ASP A CA 1
ATOM 1098 C C . ASP A 1 137 ? -17.237 2.897 4.652 1.00 90.56 137 ASP A C 1
ATOM 1100 O O . ASP A 1 137 ? -16.504 1.960 4.975 1.00 90.56 137 ASP A O 1
ATOM 1104 N N . LEU A 1 138 ? -17.204 4.077 5.272 1.00 92.06 138 LEU A N 1
ATOM 1105 C CA . LEU A 1 138 ? -16.366 4.386 6.432 1.00 92.06 138 LEU A CA 1
ATOM 1106 C C . LEU A 1 138 ? -17.186 4.517 7.725 1.00 92.06 138 LEU A C 1
ATOM 1108 O O . LEU A 1 138 ? -16.729 5.130 8.687 1.00 92.06 138 LEU A O 1
ATOM 1112 N N . SER A 1 139 ? -18.385 3.927 7.775 1.00 92.06 139 SER A N 1
ATOM 1113 C CA . SER A 1 139 ? -19.298 3.985 8.932 1.00 92.06 139 SER A CA 1
ATOM 1114 C C . SER A 1 139 ? -18.720 3.415 10.233 1.00 92.06 139 SER A C 1
ATOM 1116 O O . SER A 1 139 ? -19.244 3.671 11.315 1.00 92.06 139 SER A O 1
ATOM 1118 N N . PHE A 1 140 ? -17.625 2.657 10.150 1.00 91.31 140 PHE A N 1
ATOM 1119 C CA . PHE A 1 140 ? -16.911 2.134 11.311 1.00 91.31 140 PHE A CA 1
ATOM 1120 C C . PHE A 1 140 ? -16.053 3.173 12.041 1.00 91.31 140 PHE A C 1
ATOM 1122 O O . PHE A 1 140 ? -15.605 2.915 13.161 1.00 91.31 140 PHE A O 1
ATOM 1129 N N . LEU A 1 141 ? -15.791 4.318 11.411 1.00 92.62 141 LEU A N 1
ATOM 1130 C CA . LEU A 1 141 ? -15.077 5.423 12.028 1.00 92.62 141 LEU A CA 1
ATOM 1131 C C . LEU A 1 141 ? -16.053 6.315 12.811 1.00 92.62 141 LEU A C 1
ATOM 1133 O O . LEU A 1 141 ? -17.202 6.491 12.400 1.00 92.62 141 LEU A O 1
ATOM 1137 N N . PRO A 1 142 ? -15.613 6.927 13.924 1.00 91.44 142 PRO A N 1
ATOM 1138 C CA . PRO A 1 142 ? -16.398 7.953 14.596 1.00 91.44 142 PRO A CA 1
ATOM 1139 C C . PRO A 1 142 ? -16.709 9.118 13.652 1.00 91.44 142 PRO A C 1
ATOM 1141 O O . PRO A 1 142 ? -15.847 9.545 12.888 1.00 91.44 142 PRO A O 1
ATOM 1144 N N . ALA A 1 143 ? -17.895 9.716 13.773 1.00 90.00 143 ALA A N 1
ATOM 1145 C CA . ALA A 1 143 ? -18.281 10.881 12.966 1.00 90.00 143 ALA A CA 1
ATOM 1146 C C . ALA A 1 143 ? -17.361 12.107 13.166 1.00 90.00 143 ALA A C 1
ATOM 1148 O O . ALA A 1 143 ? -17.345 13.012 12.339 1.00 90.00 143 ALA A O 1
ATOM 1149 N N . THR A 1 144 ? -16.597 12.141 14.261 1.00 92.00 144 THR A N 1
ATOM 1150 C CA . THR A 1 144 ? -15.611 13.185 14.575 1.00 92.00 144 THR A CA 1
ATOM 1151 C C . THR A 1 144 ? -14.214 12.887 14.026 1.00 92.00 144 THR A C 1
ATOM 1153 O O . THR A 1 144 ? -13.283 13.633 14.323 1.00 92.00 144 THR A O 1
ATOM 1156 N N . ALA A 1 145 ? -14.027 11.778 13.305 1.00 91.00 145 ALA A N 1
ATOM 1157 C CA . ALA A 1 145 ? -12.729 11.404 12.765 1.00 91.00 145 ALA A CA 1
ATOM 1158 C C . ALA A 1 145 ? -12.255 12.427 11.724 1.00 91.00 145 ALA A C 1
ATOM 1160 O O . ALA A 1 145 ? -13.008 12.851 10.849 1.00 91.00 145 ALA A O 1
ATOM 1161 N N . THR A 1 146 ? -10.981 12.795 11.813 1.00 92.19 146 THR A N 1
ATOM 1162 C CA . THR A 1 146 ? -10.278 13.572 10.794 1.00 92.19 146 THR A CA 1
ATOM 1163 C C . THR A 1 146 ? -9.391 12.639 9.979 1.00 92.19 146 THR A C 1
ATOM 1165 O O . THR A 1 146 ? -8.908 11.626 10.486 1.00 92.19 146 THR A O 1
ATOM 1168 N N . ALA A 1 147 ? -9.189 12.965 8.704 1.00 90.88 147 ALA A N 1
ATOM 1169 C CA . ALA A 1 147 ? -8.370 12.171 7.801 1.00 90.88 147 ALA A CA 1
ATOM 1170 C C . ALA A 1 147 ? -7.417 13.069 7.014 1.00 90.88 147 ALA A C 1
ATOM 1172 O O . ALA A 1 147 ? -7.791 14.156 6.574 1.00 90.88 147 ALA A O 1
ATOM 1173 N N . GLU A 1 148 ? -6.203 12.571 6.810 1.00 91.56 148 GLU A N 1
ATOM 1174 C CA . GLU A 1 148 ? -5.262 13.077 5.821 1.00 91.56 148 GLU A CA 1
ATOM 1175 C C . GLU A 1 148 ? -5.205 12.063 4.677 1.00 91.56 148 GLU A C 1
ATOM 1177 O O . GLU A 1 148 ? -5.087 10.860 4.910 1.00 91.56 148 GLU A O 1
ATOM 1182 N N . SER A 1 149 ? -5.335 12.535 3.438 1.00 92.12 149 SER A N 1
ATOM 1183 C CA . SER A 1 149 ? -5.339 11.675 2.255 1.00 92.12 149 SER A CA 1
ATOM 1184 C C . SER A 1 149 ? -4.084 11.889 1.418 1.00 92.12 149 SER A C 1
ATOM 1186 O O . SER A 1 149 ? -3.844 12.999 0.938 1.00 92.12 149 SER A O 1
ATOM 1188 N N . ILE A 1 150 ? -3.344 10.813 1.161 1.00 94.19 150 ILE A N 1
ATOM 1189 C CA . ILE A 1 150 ? -2.231 10.795 0.210 1.00 94.19 150 ILE A CA 1
ATOM 1190 C C . ILE A 1 150 ? -2.688 9.982 -0.997 1.00 94.19 150 ILE A C 1
ATOM 1192 O O . ILE A 1 150 ? -3.018 8.805 -0.872 1.00 94.19 150 ILE A O 1
ATOM 1196 N N . THR A 1 151 ? -2.751 10.624 -2.159 1.00 92.88 151 THR A N 1
ATOM 1197 C CA . THR A 1 151 ? -3.220 10.016 -3.411 1.00 92.88 151 THR A CA 1
ATOM 1198 C C . THR A 1 151 ? -2.254 10.331 -4.546 1.00 92.88 151 THR A C 1
ATOM 1200 O O . THR A 1 151 ? -1.342 11.151 -4.397 1.00 92.88 151 THR A O 1
ATOM 1203 N N . ASP A 1 152 ? -2.440 9.665 -5.682 1.00 88.19 152 ASP A N 1
ATOM 1204 C CA . ASP A 1 152 ? -1.714 10.001 -6.900 1.00 88.19 152 ASP A CA 1
ATOM 1205 C C . ASP A 1 152 ? -1.998 11.453 -7.308 1.00 88.19 152 ASP A C 1
ATOM 1207 O O . ASP A 1 152 ? -3.147 11.877 -7.424 1.00 88.19 152 ASP A O 1
ATOM 1211 N N . GLY A 1 153 ? -0.938 12.238 -7.514 1.00 77.31 153 GLY A N 1
ATOM 1212 C CA . GLY A 1 153 ? -1.069 13.599 -8.031 1.00 77.31 153 GLY A CA 1
ATOM 1213 C C . GLY A 1 153 ? -1.549 13.611 -9.487 1.00 77.31 153 GLY A C 1
ATOM 1214 O O . GLY A 1 153 ? -1.433 12.623 -10.205 1.00 77.31 153 GLY A O 1
ATOM 1215 N N . THR A 1 154 ? -1.994 14.770 -9.979 1.00 57.62 154 THR A N 1
ATOM 1216 C CA . THR A 1 154 ? -2.499 14.959 -11.359 1.00 57.62 154 THR A CA 1
ATOM 1217 C C . THR A 1 154 ? -1.488 14.658 -12.475 1.00 57.62 154 THR A C 1
ATOM 1219 O O . THR A 1 154 ? -1.865 14.589 -13.642 1.00 57.62 154 THR A O 1
ATOM 1222 N N . LYS A 1 155 ? -0.206 14.458 -12.149 1.00 42.88 155 LYS A N 1
ATOM 1223 C CA . LYS A 1 155 ? 0.784 13.880 -13.064 1.00 42.88 155 LYS A CA 1
ATOM 1224 C C . LYS A 1 155 ? 0.888 12.382 -12.811 1.00 42.88 155 LYS A C 1
ATOM 1226 O O . LYS A 1 155 ? 1.807 11.920 -12.136 1.00 42.88 155 LYS A O 1
ATOM 1231 N N . THR A 1 156 ? -0.026 11.624 -13.399 1.00 38.16 156 THR A N 1
ATOM 1232 C CA . THR A 1 156 ? 0.148 10.184 -13.570 1.00 38.16 156 THR A CA 1
ATOM 1233 C C . THR A 1 156 ? 1.420 9.987 -14.394 1.00 38.16 156 THR A C 1
ATOM 1235 O O . THR A 1 156 ? 1.487 10.409 -15.548 1.00 38.16 156 THR A O 1
ATOM 1238 N N . ALA A 1 157 ? 2.469 9.413 -13.805 1.00 36.16 157 ALA A N 1
ATOM 1239 C CA . ALA A 1 157 ? 3.697 9.071 -14.520 1.00 36.16 157 ALA A CA 1
ATOM 1240 C C . ALA A 1 157 ? 3.434 7.873 -15.452 1.00 36.16 157 ALA A C 1
ATOM 1242 O O . ALA A 1 157 ? 3.906 6.764 -15.222 1.00 36.16 157 ALA A O 1
ATOM 1243 N N . LEU A 1 158 ? 2.636 8.087 -16.497 1.00 37.06 158 LEU A N 1
ATOM 1244 C CA . LEU A 1 158 ? 2.420 7.145 -17.584 1.00 37.06 158 LEU A CA 1
ATOM 1245 C C . LEU A 1 158 ? 3.262 7.591 -18.784 1.00 37.06 158 LEU A C 1
ATOM 1247 O O . LEU A 1 158 ? 2.852 8.448 -19.551 1.00 37.06 158 LEU A O 1
ATOM 1251 N N . GLN A 1 159 ? 4.440 6.966 -18.880 1.00 36.28 159 GLN A N 1
ATOM 1252 C CA . GLN A 1 159 ? 5.236 6.662 -20.080 1.00 36.28 159 GLN A CA 1
ATOM 1253 C C . GLN A 1 159 ? 5.612 7.804 -21.045 1.00 36.28 159 GLN A C 1
ATOM 1255 O O . GLN A 1 159 ? 4.774 8.420 -21.696 1.00 36.28 159 GLN A O 1
ATOM 1260 N N . GLU A 1 160 ? 6.921 7.947 -21.277 1.00 28.86 160 GLU A N 1
ATOM 1261 C CA . GLU A 1 160 ? 7.409 8.433 -22.570 1.00 28.86 160 GLU A CA 1
ATOM 1262 C C . GLU A 1 160 ? 7.028 7.442 -23.689 1.00 28.86 160 GLU A C 1
ATOM 1264 O O . GLU A 1 160 ? 6.988 6.227 -23.447 1.00 28.86 160 GLU A O 1
ATOM 1269 N N . PRO A 1 161 ? 6.723 7.934 -24.906 1.00 32.28 161 PRO A N 1
ATOM 1270 C CA . PRO A 1 161 ? 6.257 7.103 -26.006 1.00 32.28 161 PRO A CA 1
ATOM 1271 C C . PRO A 1 161 ? 7.284 6.025 -26.369 1.00 32.28 161 PRO A C 1
ATOM 1273 O O . PRO A 1 161 ? 8.476 6.277 -26.524 1.00 32.28 161 PRO A O 1
ATOM 1276 N N . ARG A 1 162 ? 6.790 4.795 -26.524 1.00 40.34 162 ARG A N 1
ATOM 1277 C CA . ARG A 1 162 ? 7.551 3.638 -26.997 1.00 40.34 162 ARG A CA 1
ATOM 1278 C C . ARG A 1 162 ? 8.048 3.909 -28.420 1.00 40.34 162 ARG A C 1
ATOM 1280 O O . ARG A 1 162 ? 7.244 3.883 -29.350 1.00 40.34 162 ARG A O 1
ATOM 1287 N N . GLU A 1 163 ? 9.350 4.121 -28.603 1.00 33.41 163 GLU A N 1
ATOM 1288 C CA . GLU A 1 163 ? 9.938 4.070 -29.944 1.00 33.41 163 GLU A CA 1
ATOM 1289 C C . GLU A 1 163 ? 9.712 2.672 -30.552 1.00 33.41 163 GLU A C 1
ATOM 1291 O O . GLU A 1 163 ? 9.888 1.654 -29.861 1.00 33.41 163 GLU A O 1
ATOM 1296 N N . PRO A 1 164 ? 9.298 2.586 -31.830 1.00 39.56 164 PRO A N 1
ATOM 1297 C CA . PRO A 1 164 ? 9.260 1.317 -32.531 1.00 39.56 164 PRO A CA 1
ATOM 1298 C C . PRO A 1 164 ? 10.697 0.807 -32.656 1.00 39.56 164 PRO A C 1
ATOM 1300 O O . PRO A 1 164 ? 11.549 1.455 -33.261 1.00 39.56 164 PRO A O 1
ATOM 1303 N N . ARG A 1 165 ? 10.980 -0.350 -32.048 1.00 46.75 165 ARG A N 1
ATOM 1304 C CA . ARG A 1 165 ? 12.250 -1.039 -32.292 1.00 46.75 165 ARG A 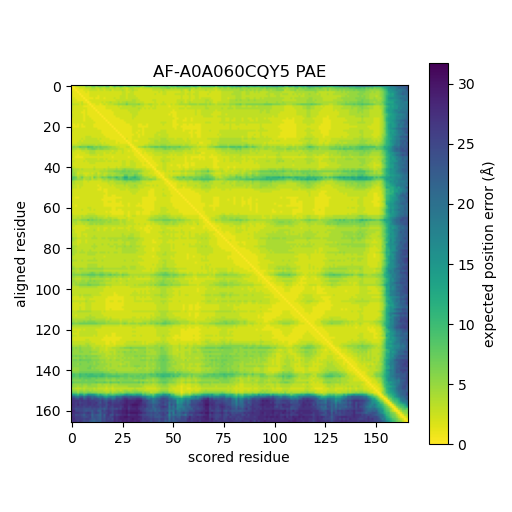CA 1
ATOM 1305 C C . ARG A 1 165 ? 12.286 -1.542 -33.747 1.00 46.75 165 ARG A C 1
ATOM 1307 O O . ARG A 1 165 ? 11.226 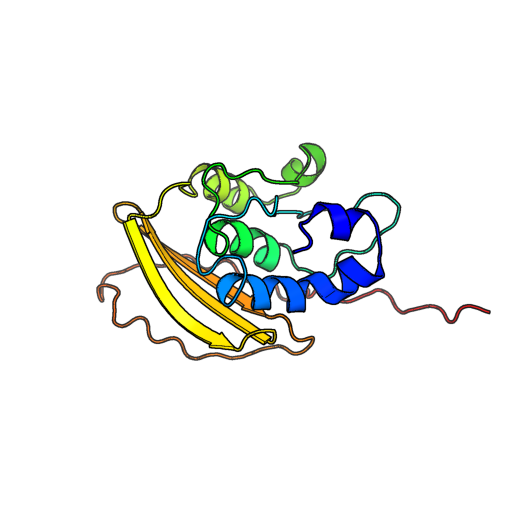-1.935 -34.237 1.00 46.75 165 ARG A O 1
ATOM 1314 N N . PRO A 1 166 ? 13.467 -1.508 -34.393 1.00 54.31 166 PRO A N 1
ATOM 1315 C CA . PRO A 1 166 ? 13.669 -1.947 -35.773 1.00 54.31 166 PRO A CA 1
ATOM 1316 C C . PRO A 1 166 ? 13.415 -3.445 -35.965 1.00 54.31 166 PRO A C 1
ATOM 1318 O O . PRO A 1 166 ? 13.559 -4.206 -34.976 1.00 54.31 166 PRO A O 1
#

InterPro domains:
  IPR013785 Aldolase-type TIM barrel [G3DSA:3.20.20.70] (1-164)
  IPR029483 Glycosyl-hydrolase 97, C-terminal oligomerisation domain [PF14509] (95-157)
  IPR052720 Glycosyl Hydrolase Family 97 [PTHR35803] (2-159)

Organism: NCBI:txid246141

Solvent-accessible surface area (backbone atoms only — not comparable to full-atom values): 10310 Å² total; per-residue (Å²): 138,82,43,46,68,48,42,52,73,37,60,78,43,18,74,41,41,40,24,51,60,24,30,32,59,77,51,68,50,57,82,43,68,44,75,44,38,47,38,69,69,65,80,46,59,88,89,40,68,75,70,69,51,55,44,44,24,56,23,40,69,70,64,52,52,21,89,63,77,57,64,61,52,48,74,76,40,55,71,72,51,57,66,70,59,55,57,47,64,75,64,61,69,73,66,70,81,46,76,42,85,71,52,69,44,78,41,40,23,37,30,37,33,37,27,45,91,97,44,75,51,76,29,58,46,67,24,50,102,62,90,82,89,81,87,80,85,61,81,89,52,63,95,84,66,82,85,88,85,84,66,79,58,97,73,70,90,73,73,81,84,81,75,84,77,132

Sequence (166 aa):
MKGEEFVTFEQPVADRQPEHCTMLPFTRNLFDPMDFTPVVFDKLPGNKQRRTTPAFELALAVLFTSGIQHYAEIPSGMAKVPPYVRDLMQTIPSVWEDFRFIDGYPGKFVILARKSGNHWYLAGINGEPKEKSLTLDLSFLPATATAESITDGTKTALQEPREPRP

Nearest PDB structures (foldseek):
  5xfm-assembly2_B  TM=9.579E-01  e=2.161E-11  Bacteroides thetaiotaomicron
  8wg2-assembly2_D  TM=9.048E-01  e=3.975E-06  Flavobacterium johnsoniae UW101
  2jka-assembly1_A  TM=8.624E-01  e=2.694E-06  Bacteroides thetaiotaomicron VPI-5482
  8wg2-assembly1_B  TM=9.031E-01  e=7.123E-06  Flavobacterium johnsoniae UW101
  8wg0-assembly2_C  TM=9.043E-01  e=1.051E-05  Flavobacterium johnsoniae UW101